Protein AF-A0A4S2SBG5-F1 (afdb_monomer_lite)

Sequence (119 aa):
GFRLDGVSFMREISRDPLDLVQQTCGAHHQYPDGFMLFLGTMFSPIKDRGAAGAGFTHHLGDRVTIASPSLGALVNRVQRSDAIAPWTFGIRSLYRYLAGRGLTDSVPTSVSSSRRTAA

pLDDT: mean 86.0, std 14.35, range [43.38, 97.25]

Foldseek 3Di:
DDDDDDDDDPVPQPDDVVVVVPVADDPVDHDPVDDDDDSDDPDDQQDDDDDPPPTDDDDAQDWDWDADPVPGIDIDGDDDPVPDDDDPCDPVNVVVVCVVVVNPPPDPPDPDPPPPDDD

Structure (mmCIF, N/CA/C/O backbone):
data_AF-A0A4S2SBG5-F1
#
_entry.id   AF-A0A4S2SBG5-F1
#
loop_
_atom_site.group_PDB
_atom_site.id
_atom_site.type_symbol
_atom_site.label_atom_id
_atom_site.label_alt_id
_atom_site.label_comp_id
_atom_site.label_asym_id
_atom_site.label_entity_id
_atom_site.label_seq_id
_atom_site.pdbx_PDB_ins_code
_atom_site.Cartn_x
_atom_site.Cartn_y
_atom_site.Cartn_z
_atom_site.occupancy
_atom_site.B_iso_or_equiv
_atom_site.auth_seq_id
_atom_site.auth_comp_id
_atom_site.auth_asym_id
_atom_site.auth_atom_id
_atom_site.pdbx_PDB_model_num
ATOM 1 N N . GLY A 1 1 ? 5.605 -10.701 -22.856 1.00 82.56 1 GLY A N 1
ATOM 2 C CA . GLY A 1 1 ? 5.280 -9.612 -21.910 1.00 82.56 1 GLY A CA 1
ATOM 3 C C . GLY A 1 1 ? 6.140 -9.744 -20.669 1.00 82.56 1 GLY A C 1
ATOM 4 O O . GLY A 1 1 ? 6.585 -10.848 -20.385 1.00 82.56 1 GLY A O 1
ATOM 5 N N . PHE A 1 2 ? 6.404 -8.647 -19.957 1.00 92.12 2 PHE A N 1
ATOM 6 C CA . PHE A 1 2 ? 7.169 -8.678 -18.706 1.00 92.12 2 PHE A CA 1
ATOM 7 C C . PHE A 1 2 ? 6.310 -9.236 -17.564 1.00 92.12 2 PHE A C 1
ATOM 9 O O . PHE A 1 2 ? 5.149 -8.854 -17.425 1.00 92.12 2 PHE A O 1
ATOM 16 N N . ARG A 1 3 ? 6.883 -10.125 -16.749 1.00 92.94 3 ARG A N 1
ATOM 17 C CA . ARG A 1 3 ? 6.262 -10.655 -15.533 1.00 92.94 3 ARG A CA 1
ATOM 18 C C . ARG A 1 3 ? 7.265 -10.617 -14.386 1.00 92.94 3 ARG A C 1
ATOM 20 O O . ARG A 1 3 ? 8.441 -10.969 -14.552 1.00 92.94 3 ARG A O 1
ATOM 27 N N . LEU A 1 4 ? 6.766 -10.183 -13.239 1.00 92.75 4 LEU A N 1
ATOM 28 C CA . LEU A 1 4 ? 7.474 -10.140 -11.977 1.00 92.75 4 LEU A CA 1
ATOM 29 C C . LEU A 1 4 ? 6.529 -10.682 -10.909 1.00 92.75 4 LEU A C 1
ATOM 31 O O . LEU A 1 4 ? 5.381 -10.251 -10.832 1.00 92.75 4 LEU A O 1
ATOM 35 N N . ASP A 1 5 ? 7.038 -11.615 -10.117 1.00 92.12 5 ASP A N 1
ATOM 36 C CA . ASP A 1 5 ? 6.354 -12.204 -8.977 1.00 92.12 5 ASP A CA 1
ATOM 37 C C . ASP A 1 5 ? 7.242 -12.033 -7.748 1.00 92.12 5 ASP A C 1
ATOM 39 O O . ASP A 1 5 ? 8.469 -12.119 -7.841 1.00 92.12 5 ASP A O 1
ATOM 43 N N . GLY A 1 6 ? 6.618 -11.782 -6.605 1.00 89.19 6 GLY A N 1
ATOM 44 C CA . GLY A 1 6 ? 7.286 -11.640 -5.322 1.00 89.19 6 GLY A CA 1
ATOM 45 C C . GLY A 1 6 ? 6.346 -12.070 -4.207 1.00 89.19 6 GLY A C 1
ATOM 46 O O . GLY A 1 6 ? 5.125 -11.979 -4.341 1.00 89.19 6 GLY A O 1
ATOM 47 N N . VAL A 1 7 ? 6.925 -12.557 -3.117 1.00 89.94 7 VAL A N 1
ATOM 48 C CA . VAL A 1 7 ? 6.203 -12.911 -1.897 1.00 89.94 7 VAL A CA 1
ATOM 49 C C . VAL A 1 7 ? 6.881 -12.180 -0.750 1.00 89.94 7 VAL A C 1
ATOM 51 O O . VAL A 1 7 ? 8.107 -12.123 -0.692 1.00 89.94 7 VAL A O 1
ATOM 54 N N . SER A 1 8 ? 6.079 -11.626 0.149 1.00 87.50 8 SER A N 1
ATOM 55 C CA . SER A 1 8 ? 6.547 -11.007 1.384 1.00 87.50 8 SER A CA 1
ATOM 56 C C . SER A 1 8 ? 5.683 -11.503 2.530 1.00 87.50 8 SER A C 1
ATOM 58 O O . SER A 1 8 ? 4.471 -11.673 2.361 1.00 87.50 8 SER A O 1
ATOM 60 N N . PHE A 1 9 ? 6.281 -11.720 3.697 1.00 88.88 9 PHE A N 1
ATOM 61 C CA . PHE A 1 9 ? 5.549 -12.189 4.864 1.00 88.88 9 PHE A CA 1
ATOM 62 C C . PHE A 1 9 ? 5.462 -11.084 5.910 1.00 88.88 9 PHE A C 1
ATOM 64 O O . PHE A 1 9 ? 6.476 -10.565 6.350 1.00 88.88 9 PHE A O 1
ATOM 71 N N . MET A 1 10 ? 4.252 -10.779 6.390 1.00 87.44 10 MET A N 1
ATOM 72 C CA . MET A 1 10 ? 4.040 -9.751 7.424 1.00 87.44 10 MET A CA 1
ATOM 73 C C . MET A 1 10 ? 4.853 -9.975 8.707 1.00 87.44 10 MET A C 1
ATOM 75 O O . MET A 1 10 ? 5.107 -9.024 9.426 1.00 87.44 10 MET A O 1
ATOM 79 N N . ARG A 1 11 ? 5.287 -11.210 8.984 1.00 87.56 11 ARG A N 1
ATOM 80 C CA . ARG A 1 11 ? 6.179 -11.537 10.110 1.00 87.56 11 ARG A CA 1
ATOM 81 C C . ARG A 1 11 ? 7.614 -11.011 9.954 1.00 87.56 11 ARG A C 1
ATOM 83 O O . ARG A 1 11 ? 8.379 -11.090 10.901 1.00 87.56 11 ARG A O 1
ATOM 90 N N . GLU A 1 12 ? 7.993 -10.562 8.758 1.00 89.44 12 GLU A N 1
ATOM 91 C CA . GLU A 1 12 ? 9.351 -10.107 8.418 1.00 89.44 12 GLU A CA 1
ATOM 92 C C . GLU A 1 12 ? 9.496 -8.584 8.501 1.00 89.44 12 GLU A C 1
ATOM 94 O O . GLU A 1 12 ? 10.576 -8.049 8.252 1.00 89.44 12 GLU A O 1
ATOM 99 N N . ILE A 1 13 ? 8.425 -7.863 8.849 1.00 90.69 13 ILE A N 1
ATOM 100 C CA . ILE A 1 13 ? 8.528 -6.428 9.108 1.00 90.69 13 ILE A CA 1
ATOM 101 C C . ILE A 1 13 ? 9.418 -6.176 10.332 1.00 90.69 13 ILE A C 1
ATOM 103 O O . ILE A 1 13 ? 9.456 -6.962 11.275 1.00 90.69 13 ILE A O 1
ATOM 107 N N . SER A 1 14 ? 10.125 -5.047 10.337 1.00 90.50 14 SER A N 1
ATOM 108 C CA . SER A 1 14 ? 11.121 -4.733 11.369 1.00 90.50 14 SER A CA 1
ATOM 109 C C . SER A 1 14 ? 10.538 -4.329 12.726 1.00 90.50 14 SER A C 1
ATOM 111 O O . SER A 1 14 ? 11.282 -4.239 13.701 1.00 90.50 14 SER A O 1
ATOM 113 N N . ARG A 1 15 ? 9.236 -4.028 12.795 1.00 93.00 15 ARG A N 1
ATOM 114 C CA . ARG A 1 15 ? 8.536 -3.560 14.000 1.00 93.00 15 ARG A CA 1
ATOM 115 C C . ARG A 1 15 ? 7.147 -4.163 14.051 1.00 93.00 15 ARG A C 1
ATOM 117 O O . ARG A 1 15 ? 6.483 -4.200 13.019 1.00 93.00 15 ARG A O 1
ATOM 124 N N . ASP A 1 16 ? 6.699 -4.572 15.231 1.00 92.00 16 ASP A N 1
ATOM 125 C CA . ASP A 1 16 ? 5.358 -5.123 15.397 1.00 92.00 16 ASP A CA 1
ATOM 126 C C . ASP A 1 16 ? 4.275 -4.091 14.996 1.00 92.00 16 ASP A C 1
ATOM 128 O O . ASP A 1 16 ? 4.416 -2.899 15.301 1.00 92.00 16 ASP A O 1
ATOM 132 N N . PRO A 1 17 ? 3.188 -4.491 14.302 1.00 92.38 17 PRO A N 1
ATOM 133 C CA . PRO A 1 17 ? 2.137 -3.555 13.911 1.00 92.38 17 PRO A CA 1
ATOM 134 C C . PRO A 1 17 ? 1.452 -2.868 15.098 1.00 92.38 17 PRO A C 1
ATOM 136 O O . PRO A 1 17 ? 1.057 -1.709 14.971 1.00 92.38 17 PRO A O 1
ATOM 139 N N . LEU A 1 18 ? 1.306 -3.545 16.243 1.00 92.88 18 LEU A N 1
ATOM 140 C CA . LEU A 1 18 ? 0.710 -2.956 17.443 1.00 92.88 18 LEU A CA 1
ATOM 141 C C . LEU A 1 18 ? 1.622 -1.885 18.041 1.00 92.88 18 LEU A C 1
ATOM 143 O O . LEU A 1 18 ? 1.122 -0.829 18.432 1.00 92.88 18 LEU A O 1
ATOM 147 N N . ASP A 1 19 ? 2.939 -2.093 18.019 1.00 94.25 19 ASP A N 1
ATOM 148 C CA . ASP A 1 19 ? 3.904 -1.072 18.441 1.00 94.25 19 ASP A CA 1
ATOM 149 C C . ASP A 1 19 ? 3.803 0.174 17.550 1.00 94.25 19 ASP A C 1
ATOM 151 O O . ASP A 1 19 ? 3.795 1.306 18.038 1.00 94.25 19 ASP A O 1
ATOM 155 N N . LEU A 1 20 ? 3.671 -0.017 16.233 1.00 94.50 20 LEU A N 1
ATOM 156 C CA . LEU A 1 20 ? 3.495 1.082 15.279 1.00 94.50 20 LEU A CA 1
ATOM 157 C C . LEU A 1 20 ? 2.190 1.856 15.518 1.00 94.50 20 LEU A C 1
ATOM 159 O O . LEU A 1 20 ? 2.176 3.087 15.428 1.00 94.50 20 LEU A O 1
ATOM 163 N N . VAL A 1 21 ? 1.100 1.166 15.859 1.00 94.38 21 VAL A N 1
ATOM 164 C CA . VAL A 1 21 ? -0.176 1.798 16.228 1.00 94.38 21 VAL A CA 1
ATOM 165 C C . VAL A 1 21 ? -0.026 2.631 17.501 1.00 94.38 21 VAL A C 1
ATOM 167 O O . VAL A 1 21 ? -0.447 3.787 17.507 1.00 94.38 21 VAL A O 1
ATOM 170 N N . GLN A 1 22 ? 0.614 2.092 18.543 1.00 93.12 22 GLN A N 1
ATOM 171 C CA . GLN A 1 22 ? 0.845 2.803 19.808 1.00 93.12 22 GLN A CA 1
ATOM 172 C C . GLN A 1 22 ? 1.748 4.032 19.642 1.00 93.12 22 GLN A C 1
ATOM 174 O O . GLN A 1 22 ? 1.529 5.055 20.287 1.00 93.12 22 GLN A O 1
ATOM 179 N N . GLN A 1 23 ? 2.741 3.957 18.753 1.00 93.81 23 GLN A N 1
ATOM 180 C CA . GLN A 1 23 ? 3.592 5.098 18.403 1.00 93.81 23 GLN A CA 1
ATOM 181 C C . GLN A 1 23 ? 2.829 6.169 17.610 1.00 93.81 23 GLN A C 1
ATOM 183 O O . GLN A 1 23 ? 3.121 7.356 17.741 1.00 93.81 23 GLN A O 1
ATOM 188 N N . THR A 1 24 ? 1.855 5.760 16.792 1.00 95.31 24 THR A N 1
ATOM 189 C CA . THR A 1 24 ? 1.064 6.674 15.955 1.00 95.31 24 THR A CA 1
ATOM 190 C C . THR A 1 24 ? -0.019 7.388 16.763 1.00 95.31 24 THR A C 1
ATOM 192 O O . THR A 1 24 ? -0.178 8.599 16.637 1.00 95.31 24 THR A O 1
ATOM 195 N N . CYS A 1 25 ? -0.765 6.657 17.594 1.00 95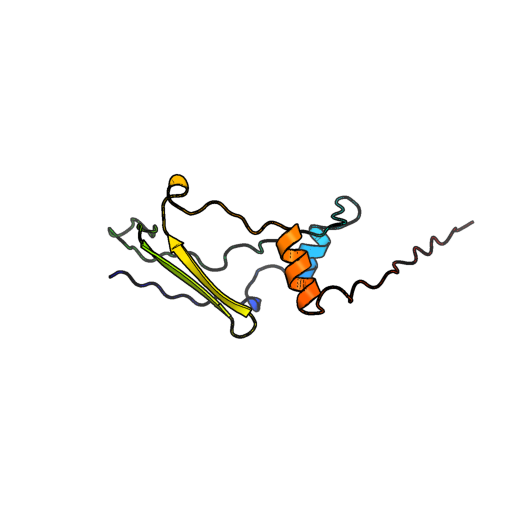.38 25 CYS A N 1
ATOM 196 C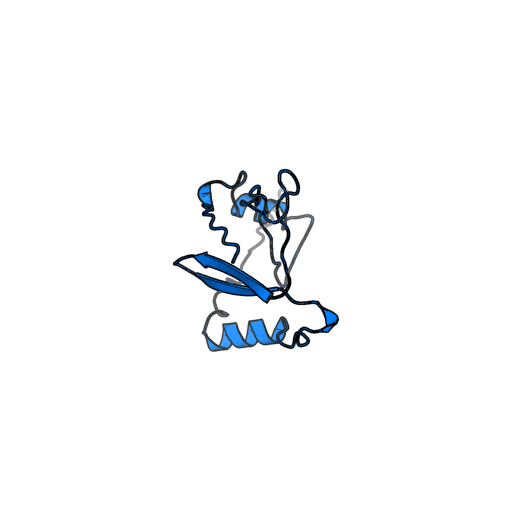 CA . CYS A 1 25 ? -1.924 7.162 18.326 1.00 95.38 25 CYS A CA 1
ATOM 197 C C . CYS A 1 25 ? -1.706 7.017 19.836 1.00 95.38 25 CYS A C 1
ATOM 199 O O . CYS A 1 25 ? -1.712 5.912 20.375 1.00 95.38 25 CYS A O 1
ATOM 201 N N . GLY A 1 26 ? -1.553 8.147 20.527 1.00 89.62 26 GLY A N 1
ATOM 202 C CA . GLY A 1 26 ? -1.196 8.190 21.945 1.00 89.62 26 GLY A CA 1
ATOM 203 C C . GLY A 1 26 ? -1.557 9.520 22.599 1.00 89.62 26 GLY A C 1
ATOM 204 O O . GLY A 1 26 ? -2.423 10.247 22.120 1.00 89.62 26 GLY A O 1
ATOM 205 N N . ALA A 1 27 ? -0.884 9.878 23.694 1.00 92.94 27 ALA A N 1
ATOM 206 C CA . ALA A 1 27 ? -1.183 11.103 24.448 1.00 92.94 27 ALA A CA 1
ATOM 207 C C . ALA A 1 27 ? -0.998 12.405 23.641 1.00 92.94 27 ALA A C 1
ATOM 209 O O . ALA A 1 27 ? -1.602 13.423 23.971 1.00 92.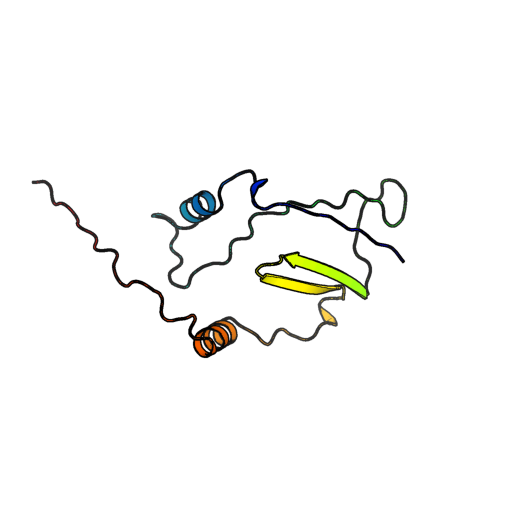94 27 ALA A O 1
ATOM 210 N N . HIS A 1 28 ? -0.197 12.374 22.574 1.00 93.75 28 HIS A N 1
ATOM 211 C CA . HIS A 1 28 ? 0.146 13.559 21.779 1.00 93.75 28 HIS A CA 1
ATOM 212 C C . HIS A 1 28 ? -0.582 13.645 20.431 1.00 93.75 28 HIS A C 1
ATOM 214 O O . HIS A 1 28 ? -0.708 14.737 19.888 1.00 93.75 28 HIS A O 1
ATOM 220 N N . HIS A 1 29 ? -1.092 12.525 19.911 1.00 94.19 29 HIS A N 1
ATOM 221 C CA . HIS A 1 29 ? -1.825 12.470 18.645 1.00 94.19 29 HIS A CA 1
ATOM 222 C C . HIS A 1 29 ? -3.069 11.594 18.810 1.00 94.19 29 HIS A C 1
ATOM 224 O O . HIS A 1 29 ? -2.952 10.415 19.152 1.00 94.19 29 HIS A O 1
ATOM 230 N N . GLN A 1 30 ? -4.251 12.171 18.579 1.00 94.12 30 GLN A N 1
ATOM 231 C CA . GLN A 1 30 ? -5.540 11.487 18.690 1.00 94.12 30 GLN A CA 1
ATOM 232 C C . GLN A 1 30 ? -6.270 11.483 17.346 1.00 94.12 30 GLN A C 1
ATOM 234 O O . GLN A 1 30 ? -6.363 12.511 16.679 1.00 94.12 30 GLN A O 1
ATOM 239 N N . TYR A 1 31 ? -6.836 10.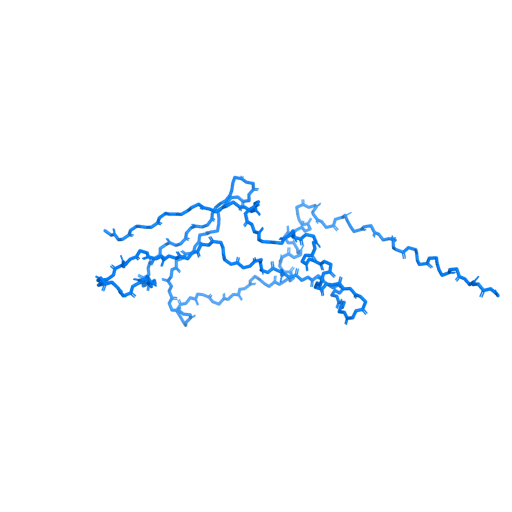330 16.987 1.00 92.94 31 TYR A N 1
ATOM 240 C CA . TYR A 1 31 ? -7.581 10.117 15.744 1.00 92.94 31 TYR A CA 1
ATOM 241 C C . TYR A 1 31 ? -8.961 9.521 16.067 1.00 92.94 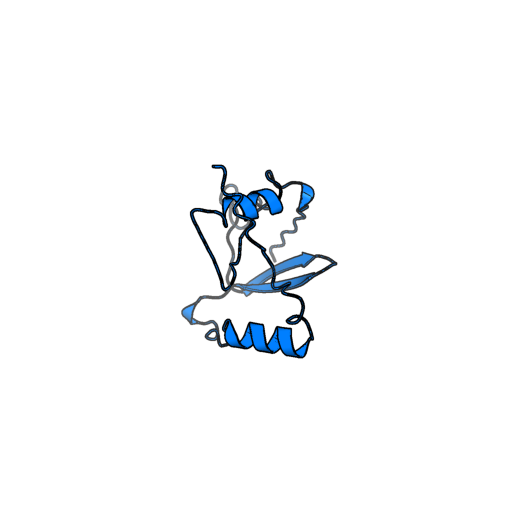31 TYR A C 1
ATOM 243 O O . TYR A 1 31 ? -9.140 8.308 15.946 1.00 92.94 31 TYR A O 1
ATOM 251 N N . PRO A 1 32 ? -9.931 10.332 16.532 1.00 86.81 32 PRO A N 1
ATOM 252 C CA . PRO A 1 32 ? -11.225 9.836 17.015 1.00 86.81 32 PRO A CA 1
ATOM 253 C C . PRO A 1 32 ? -12.034 9.084 15.947 1.00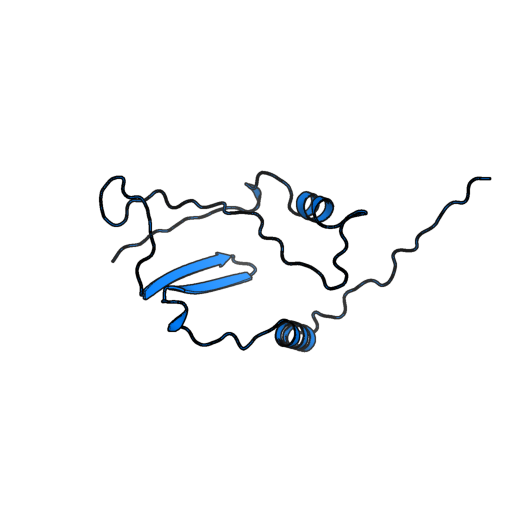 86.81 32 PRO A C 1
ATOM 255 O O . PRO A 1 32 ? -12.782 8.173 16.285 1.00 86.81 32 PRO A O 1
ATOM 258 N N . ASP A 1 33 ? -11.830 9.410 14.668 1.00 83.25 33 ASP A N 1
ATOM 259 C CA . ASP A 1 33 ? -12.482 8.750 13.527 1.00 83.25 33 ASP A CA 1
ATOM 260 C C . ASP A 1 33 ? -11.630 7.626 12.897 1.00 83.25 33 ASP A C 1
ATOM 262 O O . ASP A 1 33 ? -11.994 7.063 11.859 1.00 83.25 33 ASP A O 1
ATOM 266 N N . GLY A 1 34 ? -10.488 7.300 13.514 1.00 85.56 34 GLY A N 1
ATOM 267 C CA . GLY A 1 34 ? -9.523 6.312 13.039 1.00 85.56 34 GLY A CA 1
ATOM 268 C C . GLY A 1 34 ? -8.503 6.853 12.032 1.00 85.56 34 GLY A C 1
ATOM 269 O O . GLY A 1 34 ? -8.494 8.027 11.662 1.00 85.56 34 GLY A O 1
ATOM 270 N N . PHE A 1 35 ? -7.600 5.973 11.600 1.00 90.50 35 PHE A N 1
ATOM 271 C CA . PHE A 1 35 ? -6.557 6.272 10.619 1.00 90.50 35 PHE A CA 1
ATOM 272 C C . PHE A 1 35 ? -6.207 5.029 9.796 1.00 90.50 35 PHE A C 1
ATOM 274 O O . PHE A 1 35 ? -6.462 3.897 10.207 1.00 90.50 35 PHE A O 1
ATOM 281 N N . MET A 1 36 ? -5.597 5.246 8.630 1.00 90.19 36 MET A N 1
ATOM 282 C CA . MET A 1 36 ? -4.983 4.186 7.832 1.00 90.19 36 MET A CA 1
ATOM 283 C C . MET A 1 36 ? -3.466 4.291 7.960 1.00 90.19 36 MET A C 1
ATOM 285 O O . MET A 1 36 ? -2.891 5.332 7.645 1.00 90.19 36 MET A O 1
ATOM 289 N N . LEU A 1 37 ? -2.823 3.213 8.409 1.00 92.62 37 LEU A N 1
ATOM 290 C CA . LEU A 1 37 ? -1.374 3.149 8.567 1.00 92.62 37 LEU A CA 1
ATOM 291 C C . LEU A 1 37 ? -0.764 2.219 7.521 1.00 92.62 37 LEU A C 1
ATOM 293 O O . LEU A 1 37 ? -1.040 1.020 7.501 1.00 92.62 37 LEU A O 1
ATOM 297 N N . PHE A 1 38 ? 0.088 2.771 6.660 1.00 92.19 38 PHE A N 1
ATOM 298 C CA . PHE A 1 38 ? 0.887 1.985 5.726 1.00 92.19 38 PHE A CA 1
ATOM 299 C C . PHE A 1 38 ? 2.178 1.540 6.416 1.00 92.19 38 PHE A C 1
ATOM 301 O O . PHE A 1 38 ? 2.980 2.371 6.832 1.00 92.19 38 PHE A O 1
ATOM 308 N N . LEU A 1 39 ? 2.399 0.229 6.505 1.00 91.38 39 LEU A N 1
ATOM 309 C CA . LEU A 1 39 ? 3.507 -0.370 7.267 1.00 91.38 39 LEU A CA 1
ATOM 310 C C . LEU A 1 39 ? 4.836 -0.430 6.485 1.00 91.38 39 LEU A C 1
ATOM 312 O O . LEU A 1 39 ? 5.758 -1.146 6.865 1.00 91.38 39 LEU A O 1
ATOM 316 N N . GLY A 1 40 ? 4.934 0.323 5.387 1.00 87.00 40 GLY A N 1
ATOM 317 C CA . GLY A 1 40 ? 6.066 0.290 4.462 1.00 87.00 40 GLY A CA 1
ATOM 318 C C . GLY A 1 40 ? 5.956 -0.802 3.393 1.00 87.00 40 GLY A C 1
ATOM 319 O O . GLY A 1 40 ? 4.997 -1.574 3.352 1.00 87.00 40 GLY A O 1
ATOM 320 N N . THR A 1 41 ? 6.936 -0.835 2.485 1.00 82.81 41 THR A N 1
ATOM 321 C CA . THR A 1 41 ? 7.027 -1.865 1.442 1.00 82.81 41 THR A CA 1
ATOM 322 C C . THR A 1 41 ? 8.022 -2.946 1.844 1.00 82.81 41 THR A C 1
ATOM 324 O O . THR A 1 41 ? 9.180 -2.659 2.134 1.00 82.81 41 THR A O 1
ATOM 327 N N . MET A 1 42 ? 7.575 -4.200 1.835 1.00 79.62 42 MET A N 1
ATOM 328 C CA . MET A 1 42 ? 8.446 -5.371 2.011 1.00 79.62 42 MET A CA 1
ATOM 329 C C . MET A 1 42 ? 9.012 -5.882 0.681 1.00 79.62 42 MET A C 1
ATOM 331 O O . MET A 1 42 ? 9.770 -6.848 0.649 1.00 79.62 42 MET A O 1
ATOM 335 N N . PHE A 1 43 ? 8.621 -5.255 -0.428 1.00 81.88 43 PHE A N 1
ATOM 336 C CA . PHE A 1 43 ? 9.000 -5.665 -1.766 1.00 81.88 43 PHE A CA 1
ATOM 337 C C . PHE A 1 43 ? 9.592 -4.479 -2.529 1.00 81.88 43 PHE A C 1
ATOM 339 O O . PHE A 1 43 ? 8.946 -3.442 -2.695 1.00 81.88 43 PHE A O 1
ATOM 346 N N . SER A 1 44 ? 10.823 -4.645 -3.010 1.00 80.56 44 SER A N 1
ATOM 347 C CA . SER A 1 44 ? 11.476 -3.698 -3.911 1.00 80.56 44 SER A CA 1
ATOM 348 C C . SER A 1 44 ? 11.830 -4.422 -5.213 1.00 80.56 44 SER A C 1
ATOM 350 O O . SER A 1 44 ? 12.624 -5.368 -5.184 1.00 80.56 44 SER A O 1
ATOM 352 N N . PRO A 1 45 ? 11.226 -4.056 -6.358 1.00 79.81 45 PRO A N 1
ATOM 353 C CA . PRO A 1 45 ? 11.492 -4.724 -7.621 1.00 79.81 45 PRO A CA 1
ATOM 354 C C . PRO A 1 45 ? 12.879 -4.337 -8.144 1.00 79.81 45 PRO A C 1
ATOM 356 O O . PRO A 1 45 ? 13.061 -3.282 -8.741 1.00 79.81 45 PRO A O 1
ATOM 359 N N . ILE A 1 46 ? 13.854 -5.226 -7.959 1.00 83.19 46 ILE A N 1
ATOM 360 C CA . ILE A 1 46 ? 15.227 -5.051 -8.469 1.00 83.19 46 ILE A CA 1
ATOM 361 C C . ILE A 1 46 ? 15.435 -5.644 -9.870 1.00 83.19 46 ILE A C 1
ATOM 363 O O . ILE A 1 46 ? 16.523 -5.567 -10.427 1.00 83.19 46 ILE A O 1
ATOM 367 N N . LYS A 1 47 ? 14.405 -6.278 -10.441 1.00 87.62 47 LYS A N 1
ATOM 368 C CA . LYS A 1 47 ? 14.492 -6.906 -11.759 1.00 87.62 47 LYS A CA 1
ATOM 369 C C . LYS A 1 47 ? 14.382 -5.850 -12.851 1.00 87.62 47 LYS A C 1
ATOM 371 O O . LYS A 1 47 ? 13.327 -5.231 -13.001 1.00 87.62 47 LYS A O 1
ATOM 376 N N . ASP A 1 48 ? 15.432 -5.739 -13.654 1.00 91.12 48 ASP A N 1
ATOM 377 C CA . ASP A 1 48 ? 15.432 -4.895 -14.842 1.00 91.12 48 ASP A CA 1
ATOM 378 C C . ASP A 1 48 ? 14.301 -5.276 -15.795 1.00 91.12 48 ASP A C 1
ATOM 380 O O . ASP A 1 48 ? 14.079 -6.450 -16.116 1.00 91.12 48 ASP A O 1
ATOM 384 N N . ARG A 1 49 ? 13.577 -4.261 -16.261 1.00 89.81 49 ARG A N 1
ATOM 385 C CA . ARG A 1 49 ? 12.462 -4.439 -17.196 1.00 89.81 49 ARG A CA 1
ATOM 386 C C . ARG A 1 49 ? 12.776 -4.015 -18.627 1.00 89.81 49 ARG A C 1
ATOM 388 O O . ARG A 1 49 ? 12.216 -4.600 -19.553 1.00 89.81 49 ARG A O 1
ATOM 395 N N . GLY A 1 50 ? 13.597 -2.981 -18.792 1.00 88.50 50 GLY A N 1
ATOM 396 C CA . GLY A 1 50 ? 13.907 -2.371 -20.087 1.00 88.50 50 GLY A CA 1
ATOM 397 C C . GLY A 1 50 ? 15.346 -2.632 -20.512 1.00 88.50 50 GLY A C 1
ATOM 398 O O . GLY A 1 50 ? 15.597 -3.463 -21.378 1.00 88.50 50 GLY A O 1
ATOM 399 N N . ALA A 1 51 ? 16.280 -1.917 -19.889 1.00 88.94 51 ALA A N 1
ATOM 400 C CA . ALA A 1 51 ? 17.715 -2.073 -20.101 1.00 88.94 51 ALA A CA 1
ATOM 401 C C . ALA A 1 51 ? 18.391 -2.595 -18.828 1.00 88.94 51 ALA A C 1
ATOM 403 O O . ALA A 1 51 ? 17.885 -2.386 -17.725 1.00 88.94 51 ALA A O 1
ATOM 404 N N . ALA A 1 52 ? 19.536 -3.259 -18.990 1.00 91.88 52 ALA A N 1
ATOM 405 C CA . ALA A 1 52 ? 20.338 -3.727 -17.865 1.00 91.88 52 ALA A CA 1
ATOM 406 C C . ALA A 1 52 ? 20.758 -2.549 -16.968 1.00 91.88 52 ALA A C 1
ATOM 408 O O . ALA A 1 52 ? 21.226 -1.523 -17.464 1.00 91.88 52 ALA A O 1
ATOM 409 N N . GLY A 1 53 ? 20.573 -2.693 -15.658 1.00 90.75 53 GLY A N 1
ATOM 410 C CA . GLY A 1 53 ? 20.853 -1.677 -14.646 1.00 90.75 53 GLY A CA 1
ATOM 411 C C . GLY A 1 53 ? 19.849 -0.521 -14.578 1.00 90.75 53 GLY A C 1
ATOM 412 O O . GLY A 1 53 ? 20.031 0.373 -13.756 1.00 90.75 53 GLY A O 1
ATOM 413 N N . ALA A 1 54 ? 18.801 -0.502 -15.410 1.00 89.56 54 ALA A N 1
ATOM 414 C CA . ALA A 1 54 ? 17.796 0.567 -15.403 1.00 89.56 54 ALA A CA 1
ATOM 415 C C . ALA A 1 54 ? 16.713 0.378 -14.324 1.00 89.56 54 ALA A C 1
ATOM 417 O O . ALA A 1 54 ? 15.889 1.267 -14.103 1.00 89.56 54 ALA A O 1
ATOM 418 N N . GLY A 1 55 ? 16.692 -0.781 -13.669 1.00 89.56 55 GLY A N 1
ATOM 419 C CA . GLY A 1 55 ? 15.720 -1.144 -12.658 1.00 89.56 55 GLY A CA 1
ATOM 420 C C . GLY A 1 55 ? 14.328 -1.400 -13.229 1.00 89.56 55 GLY A C 1
ATOM 421 O O . GLY A 1 55 ? 14.120 -1.738 -14.404 1.00 89.56 55 GLY A O 1
ATOM 422 N N . PHE A 1 56 ? 13.347 -1.260 -12.344 1.00 92.25 56 PHE A N 1
ATOM 423 C CA . PHE A 1 56 ? 11.951 -1.511 -12.647 1.00 92.25 56 PHE A CA 1
ATOM 424 C C . PHE A 1 56 ? 11.139 -0.219 -12.641 1.00 92.25 56 PHE A C 1
ATOM 426 O O . PHE A 1 56 ? 11.164 0.553 -11.686 1.00 92.25 56 PHE A O 1
ATOM 433 N N . THR A 1 57 ? 10.328 -0.047 -13.681 1.00 92.38 57 THR A N 1
ATOM 434 C CA . THR A 1 57 ? 9.217 0.900 -13.679 1.00 92.38 57 THR A CA 1
ATOM 435 C C . THR A 1 57 ? 7.993 0.269 -14.330 1.00 92.38 57 THR A C 1
ATOM 437 O O . THR A 1 57 ? 8.090 -0.680 -15.121 1.00 92.38 57 THR A O 1
ATOM 440 N N . HIS A 1 58 ? 6.818 0.779 -13.985 1.00 93.88 58 HIS A N 1
ATOM 441 C CA . HIS A 1 58 ? 5.582 0.349 -14.615 1.00 93.88 58 HIS A CA 1
ATOM 442 C C . HIS A 1 58 ? 5.452 0.919 -16.028 1.00 93.88 58 HIS A C 1
ATOM 444 O O . HIS A 1 58 ? 5.846 2.050 -16.299 1.00 93.88 58 HIS A O 1
ATOM 450 N N . HIS A 1 59 ? 4.848 0.142 -16.924 1.00 95.06 59 HIS A N 1
ATOM 451 C CA . HIS A 1 59 ? 4.347 0.641 -18.203 1.00 95.06 59 HIS A CA 1
ATOM 452 C C . HIS A 1 59 ? 2.819 0.767 -18.136 1.00 95.06 59 HIS A C 1
ATOM 454 O O . HIS A 1 59 ? 2.157 0.094 -17.342 1.00 95.06 59 HIS A O 1
ATOM 460 N N . LEU A 1 60 ? 2.239 1.620 -18.986 1.00 96.75 60 LEU A N 1
ATOM 461 C CA . LEU A 1 60 ? 0.783 1.727 -19.113 1.00 96.75 60 LEU A CA 1
ATOM 462 C C . LEU A 1 60 ? 0.169 0.369 -19.484 1.00 96.75 60 LEU A C 1
ATOM 464 O O . LEU A 1 60 ? 0.711 -0.372 -20.303 1.00 96.75 60 LEU A O 1
ATOM 468 N N . GLY A 1 61 ? -0.972 0.052 -18.874 1.00 95.00 61 GLY A N 1
ATOM 469 C CA . GLY A 1 61 ? -1.670 -1.220 -19.055 1.00 95.00 61 GLY A CA 1
ATOM 470 C C . GLY A 1 61 ? -1.168 -2.357 -18.163 1.00 95.00 61 GLY A C 1
ATOM 471 O O . GLY A 1 61 ? -1.802 -3.416 -18.142 1.00 95.00 61 GLY A O 1
ATOM 472 N N . ASP A 1 62 ? -0.094 -2.152 -17.393 1.00 96.50 62 ASP A N 1
ATOM 473 C CA . ASP A 1 62 ? 0.361 -3.133 -16.409 1.00 96.50 62 ASP A CA 1
ATOM 474 C C . ASP A 1 62 ? -0.749 -3.533 -15.458 1.00 96.50 62 ASP A C 1
ATOM 476 O O . ASP A 1 62 ? -1.483 -2.688 -14.951 1.00 96.50 62 ASP A O 1
ATOM 480 N N . ARG A 1 63 ? -0.818 -4.825 -15.146 1.00 97.25 63 ARG A N 1
ATOM 481 C CA . ARG A 1 63 ? -1.700 -5.343 -14.108 1.00 97.25 63 ARG A CA 1
ATOM 482 C C . ARG A 1 63 ? -0.883 -5.670 -12.867 1.00 97.25 63 ARG A C 1
ATOM 484 O O . ARG A 1 63 ? -0.099 -6.614 -12.876 1.00 97.25 63 ARG A O 1
ATOM 491 N N . VAL A 1 64 ? -1.115 -4.923 -11.797 1.00 96.00 64 VAL A N 1
ATOM 492 C CA . VAL A 1 64 ? -0.528 -5.154 -10.475 1.00 96.00 64 VAL A CA 1
ATOM 493 C C . VAL A 1 64 ? -1.538 -5.916 -9.635 1.00 96.00 64 VAL A C 1
ATOM 495 O O . VAL A 1 64 ? -2.702 -5.530 -9.572 1.00 96.00 64 VAL A O 1
ATOM 498 N N . THR A 1 65 ? -1.119 -7.023 -9.027 1.00 96.56 65 THR A N 1
ATOM 499 C CA . THR A 1 65 ? -1.962 -7.822 -8.130 1.00 96.56 65 THR A CA 1
ATOM 500 C C . THR A 1 65 ? -1.215 -8.043 -6.825 1.00 96.56 65 THR A C 1
ATOM 502 O O . THR A 1 65 ? -0.114 -8.582 -6.839 1.00 96.56 65 THR A O 1
ATOM 505 N N . ILE A 1 66 ? -1.819 -7.633 -5.715 1.00 94.44 66 ILE A N 1
ATOM 506 C CA . ILE A 1 66 ? -1.353 -7.903 -4.353 1.00 94.44 66 ILE A CA 1
ATOM 507 C C . ILE A 1 66 ? -2.425 -8.764 -3.702 1.00 94.44 66 ILE A C 1
ATOM 509 O O . ILE A 1 66 ? -3.593 -8.384 -3.720 1.00 94.44 66 ILE A O 1
ATOM 513 N N . ALA A 1 67 ? -2.058 -9.921 -3.160 1.00 95.12 67 ALA A N 1
ATOM 514 C CA . ALA A 1 67 ? -3.033 -10.868 -2.638 1.00 95.12 67 ALA A CA 1
ATOM 515 C C . ALA A 1 67 ? -2.592 -11.492 -1.315 1.00 95.12 67 ALA A C 1
ATOM 517 O O . ALA A 1 67 ? -1.405 -11.720 -1.087 1.00 95.12 67 ALA A O 1
ATOM 518 N N . SER A 1 68 ? -3.571 -11.817 -0.475 1.00 94.31 68 SER A N 1
ATOM 519 C CA . SER A 1 68 ? -3.408 -12.698 0.675 1.00 94.31 68 SER A CA 1
ATOM 520 C C . SER A 1 68 ? -4.609 -13.644 0.780 1.00 94.31 68 SER A C 1
ATOM 522 O O . SER A 1 68 ? -5.724 -13.266 0.410 1.00 94.31 68 SER A O 1
ATOM 524 N N . PRO A 1 69 ? -4.433 -14.867 1.312 1.00 92.06 69 PRO A N 1
ATOM 525 C CA . PRO A 1 69 ? -5.553 -15.792 1.477 1.00 92.06 69 PRO A CA 1
ATOM 526 C C . PRO A 1 69 ? -6.696 -15.234 2.337 1.00 92.06 69 PRO A C 1
ATOM 528 O O . PRO A 1 69 ? -7.857 -15.524 2.073 1.00 92.06 69 PRO A O 1
ATOM 531 N N . SER A 1 70 ? -6.383 -14.416 3.346 1.00 90.31 70 SER A N 1
ATOM 532 C CA . SER A 1 70 ? -7.370 -13.879 4.289 1.00 90.31 70 SER A CA 1
ATOM 533 C C . SER A 1 70 ? -8.132 -12.653 3.781 1.00 90.31 70 SER A C 1
ATOM 535 O O . SER A 1 70 ? -9.244 -12.409 4.243 1.00 90.31 70 SER A O 1
ATOM 537 N N . LEU A 1 71 ? -7.555 -11.869 2.862 1.00 90.31 71 LEU A N 1
ATOM 538 C CA . LEU A 1 71 ? -8.139 -10.601 2.395 1.00 90.31 71 LEU A CA 1
ATOM 539 C C . LEU A 1 71 ? -8.547 -10.624 0.916 1.00 90.31 71 LEU A C 1
ATOM 541 O O . LEU A 1 71 ? -9.195 -9.691 0.444 1.00 90.31 71 LEU A O 1
ATOM 545 N N . GLY A 1 72 ? -8.182 -11.671 0.176 1.00 94.94 72 GLY A N 1
ATOM 546 C CA . GLY A 1 72 ? -8.369 -11.729 -1.269 1.00 94.94 72 GLY A CA 1
ATOM 547 C C . GLY A 1 72 ? -7.274 -10.959 -2.005 1.00 94.94 72 GLY A C 1
ATOM 548 O O . GLY A 1 72 ? -6.105 -11.022 -1.629 1.00 94.94 72 GLY A O 1
ATOM 549 N N . ALA A 1 73 ? -7.634 -10.259 -3.083 1.00 96.62 73 ALA A N 1
ATOM 550 C CA . ALA A 1 73 ? -6.670 -9.578 -3.943 1.00 96.62 73 ALA A CA 1
ATOM 551 C C . ALA A 1 73 ? -7.063 -8.127 -4.235 1.00 96.62 73 ALA A C 1
ATOM 553 O O . ALA A 1 73 ? -8.181 -7.845 -4.662 1.00 96.62 73 ALA A O 1
ATOM 554 N N . LEU A 1 74 ? -6.097 -7.223 -4.092 1.00 94.94 74 LEU A N 1
ATOM 555 C CA . LEU A 1 74 ? -6.132 -5.886 -4.661 1.00 94.94 74 LEU A CA 1
ATOM 556 C C . LEU A 1 74 ? -5.499 -5.939 -6.052 1.00 94.94 74 LEU A C 1
ATOM 558 O O . LEU A 1 74 ? -4.315 -6.247 -6.197 1.00 94.94 74 LEU A O 1
ATOM 562 N N . VAL A 1 75 ? -6.291 -5.642 -7.080 1.00 96.69 75 VAL A N 1
ATOM 563 C CA . VAL A 1 75 ? -5.843 -5.665 -8.476 1.00 96.69 75 VAL A CA 1
ATOM 564 C C . VAL A 1 75 ? -5.998 -4.273 -9.066 1.00 96.69 75 VAL A C 1
ATOM 566 O O . VAL A 1 75 ? -7.107 -3.751 -9.127 1.00 96.69 75 VAL A O 1
ATOM 569 N N . ASN A 1 76 ? -4.901 -3.701 -9.553 1.00 94.62 76 ASN A N 1
ATOM 570 C CA . ASN A 1 76 ? -4.901 -2.413 -10.233 1.00 94.62 76 ASN A CA 1
ATOM 571 C C . ASN A 1 76 ? -4.356 -2.538 -11.659 1.00 94.62 76 ASN A C 1
ATOM 573 O O . ASN A 1 76 ? -3.450 -3.334 -11.920 1.00 94.62 76 ASN A O 1
ATOM 577 N N . ARG A 1 77 ? -4.886 -1.727 -12.580 1.00 96.06 77 ARG A N 1
ATOM 578 C CA . ARG A 1 77 ? -4.297 -1.529 -13.908 1.00 96.06 77 ARG A CA 1
ATOM 579 C C . ARG A 1 77 ? -3.645 -0.154 -13.965 1.00 96.06 77 ARG A C 1
ATOM 581 O O . ARG A 1 77 ? -4.291 0.843 -13.662 1.00 96.06 77 ARG A O 1
ATOM 588 N N . VAL A 1 78 ? -2.375 -0.101 -14.349 1.00 96.12 78 VAL A N 1
ATOM 589 C CA . VAL A 1 78 ? -1.622 1.151 -14.445 1.00 96.12 78 VAL A CA 1
ATOM 590 C C . VAL A 1 78 ? -2.163 1.971 -15.607 1.00 96.12 78 VAL A C 1
ATOM 592 O O . VAL A 1 78 ? -2.193 1.515 -16.751 1.00 96.12 78 VAL A O 1
ATOM 595 N N . GLN A 1 79 ? -2.574 3.195 -15.301 1.00 96.62 79 GLN A N 1
ATOM 596 C CA . GLN A 1 79 ? -3.034 4.179 -16.266 1.00 96.62 79 GLN A CA 1
ATOM 597 C C . GLN A 1 79 ? -2.676 5.581 -15.758 1.00 96.62 79 GLN A C 1
ATOM 599 O O . GLN A 1 79 ? -2.345 5.762 -14.585 1.00 96.62 79 GLN A O 1
ATOM 604 N N . ARG A 1 80 ? -2.715 6.572 -16.647 1.00 96.31 80 ARG A N 1
ATOM 605 C CA . ARG A 1 80 ? -2.564 7.979 -16.285 1.00 96.31 80 ARG A CA 1
ATOM 606 C C . ARG A 1 80 ? -3.709 8.441 -15.384 1.00 96.31 80 ARG A C 1
ATOM 608 O O . ARG A 1 80 ? -4.864 8.104 -15.631 1.00 96.31 80 ARG A O 1
ATOM 615 N N . SER A 1 81 ? -3.391 9.251 -14.380 1.00 93.81 81 SER A N 1
ATOM 616 C CA . SER A 1 81 ? -4.361 9.741 -13.394 1.00 93.81 81 SER A CA 1
ATOM 617 C C . SER A 1 81 ? -5.492 10.569 -14.007 1.00 93.81 81 SER A C 1
ATOM 619 O O . SER A 1 81 ? -6.617 10.485 -13.531 1.00 93.81 81 SER A O 1
ATOM 621 N N . ASP A 1 82 ? -5.223 11.314 -15.080 1.00 95.06 82 ASP A N 1
ATOM 622 C CA . ASP A 1 82 ? -6.214 12.124 -15.799 1.00 95.06 82 ASP A CA 1
ATOM 623 C C . ASP A 1 82 ? -7.158 11.300 -16.689 1.00 95.06 82 ASP A C 1
ATOM 625 O O . ASP A 1 82 ? -8.193 11.799 -17.120 1.00 95.06 82 ASP A O 1
ATOM 629 N N . ALA A 1 83 ? -6.816 10.037 -16.952 1.00 95.06 83 ALA A N 1
ATOM 630 C CA . ALA A 1 83 ? -7.597 9.127 -17.786 1.00 95.06 83 ALA A CA 1
ATOM 631 C C . ALA A 1 83 ? -8.356 8.057 -16.978 1.00 95.06 83 ALA A C 1
ATOM 633 O O . ALA A 1 83 ? -9.110 7.271 -17.553 1.00 95.06 83 ALA A O 1
ATOM 634 N N . ILE A 1 84 ? -8.146 7.982 -15.660 1.00 93.81 84 ILE A N 1
ATOM 635 C CA . ILE A 1 84 ? -8.866 7.059 -14.774 1.00 93.81 84 ILE A CA 1
ATOM 636 C C . ILE A 1 84 ? -10.163 7.722 -14.299 1.00 93.81 84 ILE A C 1
ATOM 638 O O . ILE A 1 84 ? -10.223 8.932 -14.090 1.00 93.81 84 ILE A O 1
ATOM 642 N N . ALA A 1 85 ? -11.212 6.915 -14.115 1.00 92.62 85 ALA A N 1
ATOM 643 C CA . ALA A 1 85 ? -12.482 7.393 -13.583 1.00 92.62 85 ALA A CA 1
ATOM 644 C C . ALA A 1 85 ? -12.294 8.072 -12.208 1.00 92.62 85 ALA A C 1
ATOM 646 O O . ALA A 1 85 ? -11.579 7.531 -11.357 1.00 92.62 85 ALA A O 1
ATOM 647 N N . PRO A 1 86 ? -12.962 9.212 -11.951 1.00 93.00 86 PRO A N 1
ATOM 648 C CA . PRO A 1 86 ? -12.916 9.863 -10.651 1.00 93.00 86 PRO A CA 1
ATOM 649 C C . PRO A 1 86 ? -13.350 8.927 -9.524 1.00 93.00 86 PRO A C 1
ATOM 651 O O . PRO A 1 86 ? -14.247 8.094 -9.682 1.00 93.00 86 PRO A O 1
ATOM 654 N N . TRP A 1 87 ? -12.743 9.096 -8.353 1.00 90.75 87 TRP A N 1
ATOM 655 C CA . TRP A 1 87 ? -13.105 8.304 -7.188 1.00 90.75 87 TRP A CA 1
ATOM 656 C C . TRP A 1 87 ? -14.467 8.740 -6.630 1.00 90.75 87 TRP A C 1
ATOM 658 O O . TRP A 1 87 ? -14.655 9.891 -6.248 1.00 90.75 87 TRP A O 1
ATOM 668 N N . THR A 1 88 ? -15.418 7.806 -6.554 1.00 94.25 88 THR A N 1
ATOM 669 C CA . THR A 1 88 ? -16.778 8.050 -6.031 1.00 94.25 88 THR A CA 1
ATOM 670 C C . THR A 1 88 ? -17.052 7.357 -4.691 1.00 94.25 88 THR A C 1
ATOM 672 O O . THR A 1 88 ? -18.088 7.578 -4.060 1.00 94.25 88 THR A O 1
ATOM 675 N N . PHE A 1 89 ? -16.122 6.524 -4.215 1.00 92.56 89 PHE A N 1
ATOM 676 C CA . PHE A 1 89 ? -16.268 5.740 -2.990 1.00 92.56 89 PHE A CA 1
ATOM 677 C C . PHE A 1 89 ? -15.500 6.377 -1.825 1.00 92.56 89 PHE A C 1
ATOM 679 O O . PHE A 1 89 ? -14.419 5.942 -1.459 1.00 92.56 89 PHE A O 1
ATOM 686 N N . GLY A 1 90 ? -16.059 7.425 -1.227 1.00 90.19 90 GLY A N 1
ATOM 687 C CA . GLY A 1 90 ? -15.453 8.067 -0.057 1.00 90.19 90 GLY A CA 1
ATOM 688 C C . GLY A 1 90 ? -15.690 7.319 1.262 1.00 90.19 90 GLY A C 1
ATOM 689 O O . GLY A 1 90 ? -16.408 6.319 1.330 1.00 90.19 90 GLY A O 1
ATOM 690 N N . ILE A 1 91 ? -15.169 7.882 2.354 1.00 87.94 91 ILE A N 1
ATOM 691 C CA . ILE A 1 91 ? -15.268 7.322 3.712 1.00 87.94 91 ILE A CA 1
ATOM 692 C C . ILE A 1 91 ? -16.712 7.035 4.164 1.00 87.94 91 ILE A C 1
ATOM 694 O O . ILE A 1 91 ? -16.988 6.015 4.786 1.00 87.94 91 ILE A O 1
ATOM 698 N N . ARG A 1 92 ? -17.682 7.874 3.775 1.00 89.88 92 ARG A N 1
ATOM 699 C CA . ARG A 1 92 ? -19.106 7.639 4.081 1.00 89.88 92 ARG A CA 1
ATOM 700 C C . ARG A 1 92 ? -19.644 6.377 3.406 1.00 89.88 92 ARG A C 1
ATOM 702 O O . ARG A 1 92 ? -20.470 5.675 3.982 1.00 89.88 92 ARG A O 1
ATOM 709 N N . SER A 1 93 ? -19.202 6.102 2.179 1.00 93.94 93 SER A N 1
ATOM 710 C CA . SER A 1 93 ? -19.573 4.883 1.458 1.00 93.94 93 SER A CA 1
ATOM 711 C C . SER A 1 93 ? -18.923 3.657 2.091 1.00 93.94 93 SER A C 1
ATOM 713 O O . SER A 1 93 ? -19.594 2.636 2.211 1.00 93.94 93 SER A O 1
ATOM 715 N N . LEU A 1 94 ? -17.683 3.782 2.578 1.00 89.56 94 LEU A N 1
ATOM 716 C CA . LEU A 1 94 ? -17.013 2.734 3.350 1.00 89.56 94 LEU A CA 1
ATOM 717 C C . LEU A 1 94 ? -17.804 2.364 4.608 1.00 89.56 94 LEU A C 1
ATOM 719 O O . LEU A 1 94 ? -18.144 1.198 4.781 1.00 89.56 94 LEU A O 1
ATOM 723 N N . TYR A 1 95 ? -18.162 3.339 5.445 1.00 87.50 95 TYR A N 1
ATOM 724 C CA . TYR A 1 95 ? -18.925 3.062 6.666 1.00 87.50 95 TYR A CA 1
ATOM 725 C C . TYR A 1 95 ? -20.288 2.426 6.379 1.00 87.50 95 TYR A C 1
ATOM 727 O O . TYR A 1 95 ? -20.647 1.447 7.027 1.00 87.50 95 TYR A O 1
ATOM 735 N N . ARG A 1 96 ? -21.024 2.904 5.363 1.00 92.94 96 ARG A N 1
ATOM 736 C CA . ARG A 1 96 ? -22.279 2.255 4.939 1.00 92.94 96 ARG A CA 1
ATOM 737 C C . ARG A 1 96 ? -22.066 0.813 4.479 1.00 92.94 96 ARG A C 1
ATOM 739 O O . ARG A 1 96 ? -22.870 -0.051 4.809 1.00 92.94 96 ARG A O 1
ATOM 746 N N . TYR A 1 97 ? -20.997 0.557 3.726 1.00 91.50 97 TYR A N 1
ATOM 747 C CA . TYR A 1 97 ? -20.650 -0.786 3.264 1.00 91.50 97 TYR A CA 1
ATOM 748 C C . TYR A 1 97 ? -20.325 -1.728 4.431 1.00 91.50 97 TYR A C 1
ATOM 750 O O . TYR A 1 97 ? -20.772 -2.872 4.435 1.00 91.50 97 TYR A O 1
ATOM 758 N N . LEU A 1 98 ? -19.589 -1.251 5.437 1.00 89.00 98 LEU A N 1
ATOM 759 C CA . LEU A 1 98 ? -19.274 -2.026 6.640 1.00 89.00 98 LEU A CA 1
ATOM 760 C C . LEU A 1 98 ? -20.519 -2.277 7.502 1.00 89.00 98 LEU A C 1
ATOM 762 O O . LEU A 1 98 ? -20.732 -3.409 7.934 1.00 89.00 98 LEU A O 1
ATOM 766 N N . ALA A 1 99 ? -21.371 -1.266 7.690 1.00 90.81 99 ALA A N 1
ATOM 767 C CA . ALA A 1 99 ? -22.624 -1.390 8.435 1.00 90.81 99 ALA A CA 1
ATOM 768 C C . ALA A 1 99 ? -23.567 -2.417 7.793 1.00 90.81 99 ALA A C 1
ATOM 770 O O . ALA A 1 99 ? -24.087 -3.294 8.473 1.00 90.81 99 ALA A O 1
ATOM 771 N N . GLY A 1 100 ? -23.710 -2.387 6.463 1.00 93.19 100 GLY A N 1
ATOM 772 C CA . GLY A 1 100 ? -24.500 -3.377 5.721 1.00 93.19 100 GLY A CA 1
ATOM 773 C C . GLY A 1 100 ? -23.980 -4.816 5.843 1.00 93.19 100 GLY A C 1
ATOM 774 O O . GLY A 1 100 ? -24.688 -5.754 5.493 1.00 93.19 100 GLY A O 1
ATOM 775 N N . ARG A 1 101 ? -22.755 -4.999 6.351 1.00 90.50 101 ARG A N 1
ATOM 776 C CA . ARG A 1 101 ? -22.137 -6.300 6.637 1.00 90.50 101 ARG A CA 1
ATOM 777 C C . ARG A 1 101 ? -22.125 -6.650 8.130 1.00 90.50 101 ARG A C 1
ATOM 779 O O . ARG A 1 101 ? -21.540 -7.668 8.484 1.00 90.50 101 ARG A O 1
ATOM 786 N N . GLY A 1 102 ? -22.719 -5.822 8.993 1.00 88.25 102 GLY A N 1
ATOM 787 C CA . GLY A 1 102 ? -22.717 -6.013 10.448 1.00 88.25 102 GLY A CA 1
ATOM 788 C C . GLY A 1 102 ? -21.349 -5.799 11.105 1.00 88.25 102 GLY A C 1
ATOM 789 O O . GLY A 1 102 ? -21.079 -6.362 12.158 1.00 88.25 102 GLY A O 1
ATOM 790 N N . LEU A 1 103 ? -20.454 -5.025 10.476 1.00 83.81 103 LEU A N 1
ATOM 791 C CA . LEU A 1 103 ? -19.072 -4.819 10.942 1.00 83.81 103 LEU A CA 1
ATOM 792 C C . LEU A 1 103 ? -18.873 -3.509 11.726 1.00 83.81 103 LEU A C 1
ATOM 794 O O . LEU A 1 103 ? -17.739 -3.076 11.911 1.00 83.81 103 LEU A O 1
ATOM 798 N N . THR A 1 104 ? -19.950 -2.850 12.155 1.00 76.38 104 THR A N 1
ATOM 799 C CA . THR A 1 104 ? -19.898 -1.562 12.876 1.00 76.38 104 THR A CA 1
ATOM 800 C C . THR A 1 104 ? -20.167 -1.663 14.375 1.00 76.38 104 THR A C 1
ATOM 802 O O . THR A 1 104 ? -19.961 -0.685 15.086 1.00 76.38 104 THR A O 1
ATOM 805 N N . ASP A 1 105 ? -20.576 -2.830 14.876 1.00 65.00 105 ASP A N 1
ATOM 806 C CA . ASP A 1 105 ? -21.178 -2.957 16.214 1.00 65.00 105 ASP A CA 1
ATOM 807 C C . ASP A 1 105 ? -20.175 -3.316 17.326 1.00 65.00 105 ASP A C 1
ATOM 809 O O . ASP A 1 105 ? -20.561 -3.705 18.425 1.00 65.00 105 ASP A O 1
ATOM 813 N N . SER A 1 106 ? -18.871 -3.186 17.071 1.00 54.69 106 SER A N 1
ATOM 814 C CA . SER A 1 106 ? -17.822 -3.668 17.976 1.00 54.69 106 SER A CA 1
ATOM 815 C C . SER A 1 106 ? -16.950 -2.572 18.588 1.00 54.69 106 SER A C 1
ATOM 817 O O . SER A 1 106 ? -15.785 -2.839 18.861 1.00 54.69 106 SER A O 1
ATOM 819 N N . VAL A 1 107 ? -17.450 -1.350 18.803 1.00 54.38 107 VAL A N 1
ATOM 820 C CA . VAL A 1 107 ? -16.702 -0.340 19.578 1.00 54.38 107 VAL A CA 1
ATOM 821 C C . VAL A 1 107 ? -17.067 -0.489 21.059 1.00 54.38 107 VAL A C 1
ATOM 823 O O . VAL A 1 107 ? -18.169 -0.091 21.439 1.00 54.38 107 VAL A O 1
ATOM 826 N N . PRO A 1 108 ? -16.190 -1.030 21.929 1.00 48.22 108 PRO A N 1
ATOM 827 C CA . PRO A 1 108 ? -16.440 -1.027 23.361 1.00 48.22 108 PRO A CA 1
ATOM 828 C C . PRO A 1 108 ? -16.337 0.416 23.857 1.00 48.22 108 PRO A C 1
ATOM 830 O O . PRO A 1 108 ? -15.262 1.017 23.883 1.00 48.22 108 PRO A O 1
ATOM 833 N N . THR A 1 109 ? -17.462 0.992 24.257 1.00 48.47 109 THR A N 1
ATOM 834 C CA . THR A 1 109 ? -17.543 2.291 24.924 1.00 48.47 109 THR A CA 1
ATOM 835 C C . THR A 1 109 ? -17.148 2.158 26.394 1.00 48.47 109 THR A C 1
ATOM 837 O O . THR A 1 109 ? -17.989 2.257 27.276 1.00 48.47 109 THR A O 1
ATOM 840 N N . SER A 1 110 ? -15.863 1.955 26.697 1.00 46.47 110 SER A N 1
ATOM 841 C CA . SER A 1 110 ? -15.327 2.343 28.011 1.00 46.47 110 SER A CA 1
ATOM 842 C C . SER A 1 110 ? -13.799 2.319 28.052 1.00 46.47 110 SER A C 1
ATOM 844 O O . SER A 1 110 ? -13.190 1.262 28.205 1.00 46.47 110 SER A O 1
ATOM 846 N N . VAL A 1 111 ? -13.174 3.496 28.059 1.00 49.28 111 VAL A N 1
ATOM 847 C CA . VAL A 1 111 ? -11.955 3.697 28.851 1.00 49.28 111 VAL A CA 1
ATOM 848 C C . VAL A 1 111 ? -12.390 4.492 30.076 1.00 49.28 111 VAL A C 1
ATOM 850 O O . VAL A 1 111 ? -12.521 5.712 30.030 1.00 49.28 111 VAL A O 1
ATOM 853 N N . SER A 1 112 ? -12.692 3.784 31.165 1.00 43.38 112 SER A N 1
ATOM 854 C CA . SER A 1 112 ? -12.875 4.407 32.474 1.00 43.38 112 SER A CA 1
ATOM 855 C C . SER A 1 112 ? -11.521 4.954 32.916 1.00 43.38 112 SER A C 1
ATOM 857 O O . SER A 1 112 ? -10.617 4.194 33.266 1.00 43.38 112 SER A O 1
ATOM 859 N N . SER A 1 113 ? -11.341 6.275 32.857 1.00 47.75 113 SER A N 1
ATOM 860 C CA . SER A 1 113 ? -10.167 6.914 33.439 1.00 47.75 113 SER A CA 1
ATOM 861 C C . SER A 1 113 ? -10.341 6.961 34.957 1.00 47.75 113 SER A C 1
ATOM 863 O O . SER A 1 113 ? -10.871 7.929 35.506 1.00 47.75 113 SER A O 1
ATOM 865 N N . SER A 1 114 ? -9.889 5.929 35.666 1.00 44.00 114 SER A N 1
ATOM 866 C CA . SER A 1 114 ? -9.694 6.030 37.110 1.00 44.00 114 SER A CA 1
ATOM 867 C C . SER A 1 114 ? -8.495 6.950 37.377 1.00 44.00 114 SER A C 1
ATOM 869 O O . SER A 1 114 ? -7.356 6.492 37.488 1.00 44.00 114 SER A O 1
ATOM 871 N N . ARG A 1 115 ? -8.728 8.265 37.459 1.00 50.59 115 ARG A N 1
ATOM 872 C CA . ARG A 1 115 ? -7.778 9.173 38.112 1.00 50.59 115 ARG A CA 1
ATOM 873 C C . ARG A 1 115 ? -7.784 8.824 39.597 1.00 50.59 115 ARG A C 1
ATOM 875 O O . ARG A 1 115 ? -8.711 9.181 40.314 1.00 50.59 115 ARG A O 1
ATOM 882 N N . ARG A 1 116 ? -6.754 8.109 40.055 1.00 49.34 116 ARG A N 1
ATOM 883 C CA . ARG A 1 116 ? -6.401 8.095 41.476 1.00 49.34 116 ARG A CA 1
ATOM 884 C C . ARG A 1 116 ? -5.941 9.505 41.832 1.00 49.34 116 ARG A C 1
ATOM 886 O O . ARG A 1 116 ? -4.864 9.926 41.426 1.00 49.34 116 ARG A O 1
ATOM 893 N N . THR A 1 117 ? -6.778 10.234 42.553 1.00 50.03 117 THR A N 1
ATOM 894 C CA . THR A 1 117 ? -6.342 11.346 43.394 1.00 50.03 117 THR A CA 1
ATOM 895 C C . THR A 1 117 ? -5.520 10.755 44.535 1.00 50.03 117 THR A C 1
ATOM 897 O O . THR A 1 117 ? -6.064 10.024 45.362 1.00 50.03 117 THR A O 1
ATOM 900 N N . ALA A 1 118 ? -4.216 11.018 44.546 1.00 48.19 118 ALA A N 1
ATOM 901 C CA . ALA A 1 118 ? -3.415 10.901 45.757 1.00 48.19 118 ALA A CA 1
ATOM 902 C C . ALA A 1 118 ? -3.502 12.245 46.489 1.00 48.19 118 ALA A C 1
ATOM 904 O O . ALA A 1 118 ? -3.284 13.290 45.871 1.00 48.19 118 ALA A O 1
ATOM 905 N N . ALA A 1 119 ? -3.919 12.175 47.752 1.00 49.50 119 ALA A N 1
ATOM 906 C CA . ALA A 1 119 ? -3.786 13.241 48.738 1.00 49.50 119 ALA A CA 1
ATOM 907 C C . ALA A 1 119 ? -2.339 13.311 49.243 1.00 49.50 119 ALA A C 1
ATOM 909 O O . ALA A 1 119 ? -1.655 12.261 49.177 1.00 49.50 119 ALA A O 1
#

Secondary structure (DSSP, 8-state):
---------GGGSSS-HHHHHHHHSSSS---TT--------S----S-SSSTTS-----TT-EEEEEETTTEEEEEE---GGGSPPP---HHHHHHHHHTTT-S---------------

Radius of gyration: 20.93 Å; chains: 1; bounding box: 45×29×71 Å